Protein AF-A0A969V7P8-F1 (afdb_monomer_lite)

Secondary structure (DSSP, 8-state):
-------TTSSHHHHHHHHHHHHGGG-SEEEEEE-TT---HHHHHHHHHHHHTTT--PPPPSSHHHHHHHHHHHHHHS-EEEEEE-GGGGEETT-SSPEEPTT-THHHHHTT-

pLDDT: mean 91.85, std 6.81, range [61.25, 97.62]

Sequence (113 aa):
MVAILGLGGIGKTTLACKLVQQLQEQFQYIVWRSLCNCPPLTDILADLIKSVSNQQTEELP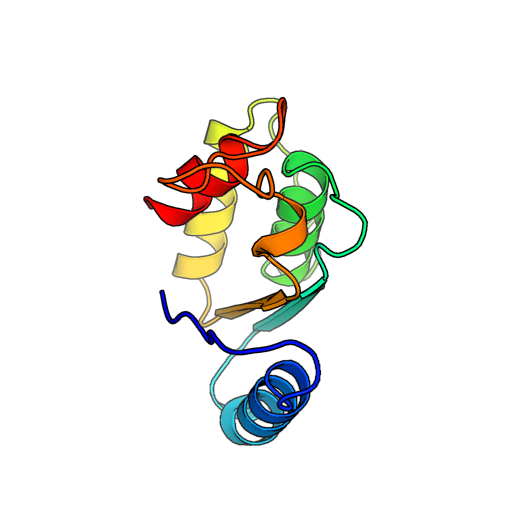DNVDERIERFIQCLQNSRSLVILDNFESVLQSGTIPEQYLRGYQGYGELLKE

Radius of gyration: 14.67 Å; chains: 1; bounding box: 37×36×30 Å

Foldseek 3Di:
DDDDDDDPPPCSVVVVVVVCVVCVVVWPFEEEDECQVVDQVVVVLVVLLCRLVVNPDDDQDPDLVSSLVSSVVSCVVTVYHYHYHPPCNQWDPPDVVIHGDVNSCSVVVSVVD

Structure (mmCIF, N/CA/C/O backbone):
data_AF-A0A969V7P8-F1
#
_entry.id   AF-A0A969V7P8-F1
#
loop_
_atom_site.group_PDB
_atom_site.id
_atom_site.type_symbol
_atom_site.label_atom_id
_atom_site.label_alt_id
_atom_site.label_comp_id
_atom_site.label_asym_id
_atom_site.label_entity_id
_atom_site.label_seq_id
_atom_site.pdbx_PDB_ins_code
_atom_site.Cartn_x
_atom_site.Cartn_y
_atom_site.Cartn_z
_atom_site.occupancy
_atom_site.B_iso_or_equiv
_atom_site.auth_seq_id
_atom_site.auth_comp_id
_atom_site.auth_asym_id
_atom_site.auth_atom_id
_atom_site.pdbx_PDB_model_num
ATOM 1 N N . MET A 1 1 ? 9.176 -0.281 8.698 1.00 86.75 1 MET A N 1
ATOM 2 C CA . MET A 1 1 ? 8.878 -0.999 7.436 1.00 86.75 1 MET A CA 1
ATOM 3 C C . MET A 1 1 ? 9.448 -2.416 7.486 1.00 86.75 1 MET A C 1
ATOM 5 O O . MET A 1 1 ? 10.479 -2.616 8.115 1.00 86.75 1 MET A O 1
ATOM 9 N N . VAL A 1 2 ? 8.803 -3.381 6.824 1.00 93.56 2 VAL A N 1
ATOM 10 C CA . VAL A 1 2 ? 9.358 -4.720 6.557 1.00 93.56 2 VAL A CA 1
ATOM 11 C C . VAL A 1 2 ? 9.284 -4.961 5.052 1.00 93.56 2 VAL A C 1
ATOM 13 O O . VAL A 1 2 ? 8.233 -4.737 4.461 1.00 93.56 2 VAL A O 1
ATOM 16 N N . ALA A 1 3 ? 10.381 -5.408 4.441 1.00 94.12 3 ALA A N 1
ATOM 17 C CA . ALA A 1 3 ? 10.433 -5.745 3.020 1.00 94.12 3 ALA A CA 1
ATOM 18 C C . ALA A 1 3 ? 10.529 -7.265 2.833 1.00 94.12 3 ALA A C 1
ATOM 20 O O . ALA A 1 3 ? 11.320 -7.927 3.506 1.00 94.12 3 ALA A O 1
ATOM 21 N N . ILE A 1 4 ? 9.741 -7.814 1.904 1.00 95.44 4 ILE A N 1
ATOM 22 C CA . ILE A 1 4 ? 9.812 -9.223 1.498 1.00 95.44 4 ILE A CA 1
ATOM 23 C C . ILE A 1 4 ? 10.457 -9.273 0.113 1.00 95.44 4 ILE A C 1
ATOM 25 O O . ILE A 1 4 ? 9.830 -8.920 -0.883 1.00 95.44 4 ILE A O 1
ATOM 29 N N . LEU A 1 5 ? 11.716 -9.710 0.052 1.00 93.12 5 LEU A N 1
ATOM 30 C CA . LEU A 1 5 ? 12.517 -9.757 -1.174 1.00 93.12 5 LEU A CA 1
ATOM 31 C C . LEU A 1 5 ? 12.751 -11.202 -1.620 1.00 93.12 5 LEU A C 1
ATOM 33 O O . LEU A 1 5 ? 12.791 -12.125 -0.808 1.00 93.12 5 LEU A O 1
ATOM 37 N N . GLY A 1 6 ? 12.909 -11.407 -2.924 1.00 92.62 6 GLY A N 1
ATOM 38 C CA . GLY A 1 6 ? 13.169 -12.726 -3.494 1.00 92.62 6 GLY A CA 1
ATOM 39 C C . GLY A 1 6 ? 12.793 -12.803 -4.966 1.00 92.62 6 GLY A C 1
ATOM 40 O O . GLY A 1 6 ? 12.117 -11.919 -5.494 1.00 92.62 6 GLY A O 1
ATOM 41 N N . LEU A 1 7 ? 13.203 -13.884 -5.622 1.00 92.94 7 LEU A N 1
ATOM 42 C CA . LEU A 1 7 ? 12.967 -14.097 -7.050 1.00 92.94 7 LEU A CA 1
ATOM 43 C C . LEU A 1 7 ? 11.469 -14.123 -7.409 1.00 92.94 7 LEU A C 1
ATOM 45 O O . LEU A 1 7 ? 10.590 -14.331 -6.562 1.00 92.94 7 LEU A O 1
ATOM 49 N N . GLY A 1 8 ? 11.172 -13.893 -8.688 1.00 90.88 8 GLY A N 1
ATOM 50 C CA . GLY A 1 8 ? 9.820 -14.034 -9.229 1.00 90.88 8 GLY A CA 1
ATOM 51 C C . GLY A 1 8 ? 9.263 -15.437 -8.971 1.00 90.88 8 GLY A C 1
ATOM 52 O O . GLY A 1 8 ? 9.988 -16.424 -9.053 1.00 90.88 8 GLY A O 1
ATOM 53 N N . GLY A 1 9 ? 7.983 -15.530 -8.605 1.00 92.69 9 GLY A N 1
ATOM 54 C CA . GLY A 1 9 ? 7.305 -16.815 -8.393 1.00 92.69 9 GLY A CA 1
ATOM 55 C C . GLY A 1 9 ? 7.664 -17.572 -7.107 1.00 92.69 9 GLY A C 1
ATOM 56 O O . GLY A 1 9 ? 7.053 -18.600 -6.842 1.00 92.69 9 GLY A O 1
ATOM 57 N N . ILE A 1 10 ? 8.570 -17.068 -6.256 1.00 96.62 10 ILE A N 1
ATOM 58 C CA . ILE A 1 10 ? 8.985 -17.763 -5.016 1.00 96.62 10 ILE A CA 1
ATOM 59 C C . ILE A 1 10 ? 7.896 -17.808 -3.920 1.00 96.62 10 ILE A C 1
ATOM 61 O O . ILE A 1 10 ? 8.091 -18.413 -2.871 1.00 96.62 10 ILE A O 1
ATOM 65 N N . GLY A 1 11 ? 6.745 -17.161 -4.141 1.00 96.75 11 GLY A N 1
ATOM 66 C CA . GLY A 1 11 ? 5.610 -17.179 -3.210 1.00 96.75 11 GLY A CA 1
ATOM 67 C C . GLY A 1 11 ? 5.566 -16.031 -2.194 1.00 96.75 11 GLY A C 1
ATOM 68 O O . GLY A 1 11 ? 4.912 -16.171 -1.166 1.00 96.75 11 GLY A O 1
ATOM 69 N N . LYS A 1 12 ? 6.211 -14.886 -2.466 1.00 97.62 12 LYS A N 1
ATOM 70 C CA . LYS A 1 12 ? 6.194 -13.694 -1.583 1.00 97.62 12 LYS A CA 1
ATOM 71 C C . LYS A 1 12 ? 4.774 -13.199 -1.286 1.00 97.62 12 LYS A C 1
ATOM 73 O O . LYS A 1 12 ? 4.399 -13.066 -0.125 1.00 97.62 12 LYS A O 1
ATOM 78 N N . THR A 1 13 ? 3.970 -13.019 -2.332 1.00 96.62 13 THR A N 1
ATOM 79 C CA . THR A 1 13 ? 2.549 -12.656 -2.238 1.00 96.62 13 THR A CA 1
ATOM 80 C C . THR A 1 13 ? 1.772 -13.697 -1.430 1.00 96.62 13 THR A C 1
ATOM 82 O O . THR A 1 13 ? 1.024 -13.346 -0.526 1.00 96.62 13 THR A O 1
ATOM 85 N N . THR A 1 14 ? 2.009 -14.993 -1.668 1.00 97.44 14 THR A N 1
ATOM 86 C CA . THR A 1 14 ? 1.374 -16.083 -0.907 1.00 97.44 14 THR A CA 1
ATOM 87 C C . THR A 1 14 ? 1.720 -16.025 0.583 1.00 97.44 14 THR A C 1
ATOM 89 O O . THR A 1 14 ? 0.838 -16.197 1.425 1.00 97.44 14 THR A O 1
ATOM 92 N N . LEU A 1 15 ? 2.984 -15.749 0.921 1.00 97.25 15 LEU A N 1
ATOM 93 C CA . LEU A 1 15 ? 3.437 -15.576 2.301 1.00 97.25 15 LEU A CA 1
ATOM 94 C C . LEU A 1 15 ? 2.750 -14.376 2.964 1.00 97.25 15 LEU A C 1
ATOM 96 O O . LEU A 1 15 ? 2.216 -14.515 4.064 1.00 97.25 15 LEU A O 1
ATOM 100 N N . ALA A 1 16 ? 2.708 -13.227 2.287 1.00 97.00 16 ALA A N 1
ATOM 101 C CA . ALA A 1 16 ? 2.025 -12.034 2.781 1.00 97.00 16 ALA A CA 1
ATOM 102 C C . ALA A 1 16 ? 0.515 -12.277 2.981 1.00 97.00 16 ALA A C 1
ATOM 104 O O . ALA A 1 16 ? -0.024 -11.928 4.030 1.00 97.00 16 ALA A O 1
ATOM 105 N N . CYS A 1 17 ? -0.158 -12.970 2.055 1.00 97.12 17 CYS A N 1
ATOM 106 C CA . CYS A 1 17 ? -1.557 -13.381 2.214 1.00 97.12 17 CYS A CA 1
ATOM 107 C C . CYS A 1 17 ? -1.758 -14.253 3.459 1.00 97.12 17 CYS A C 1
ATOM 109 O O . CYS A 1 17 ? -2.694 -14.036 4.231 1.00 97.12 17 CYS A O 1
ATOM 111 N N . LYS A 1 18 ? -0.876 -15.236 3.679 1.00 97.44 18 LYS A N 1
ATOM 112 C CA . LYS A 1 18 ? -0.968 -16.116 4.849 1.00 97.44 18 LYS A CA 1
ATOM 113 C C . LYS A 1 18 ? -0.753 -15.349 6.153 1.00 97.44 18 LYS A C 1
ATOM 115 O O . LYS A 1 18 ? -1.459 -15.607 7.126 1.00 97.44 18 LYS A O 1
ATOM 120 N N . LEU A 1 19 ? 0.177 -14.397 6.154 1.00 96.06 19 LEU A N 1
ATOM 121 C CA . LEU A 1 19 ? 0.442 -13.524 7.292 1.00 96.06 19 LEU A CA 1
ATOM 122 C C . LEU A 1 19 ? -0.784 -12.666 7.629 1.00 96.06 19 LEU A C 1
ATOM 124 O O . LEU A 1 19 ? -1.190 -12.618 8.785 1.00 96.06 19 LEU A O 1
ATOM 128 N N . VAL A 1 20 ? -1.427 -12.057 6.629 1.00 96.44 20 VAL A N 1
ATOM 129 C CA . VAL A 1 20 ? -2.662 -11.277 6.828 1.00 96.44 20 VAL A CA 1
ATOM 130 C C . VAL A 1 20 ? -3.750 -12.117 7.489 1.00 96.44 20 VAL A C 1
ATOM 132 O O . VAL A 1 20 ? -4.344 -11.673 8.464 1.00 96.44 20 VAL A O 1
ATOM 135 N N . GLN A 1 21 ? -3.970 -13.353 7.029 1.00 96.12 21 GLN A N 1
ATOM 136 C CA . GLN A 1 21 ? -4.955 -14.255 7.644 1.00 96.12 21 GLN A CA 1
ATOM 137 C C . GLN A 1 21 ? -4.667 -14.529 9.129 1.00 96.12 21 GLN A C 1
ATOM 139 O O . GLN A 1 21 ? -5.594 -14.699 9.916 1.00 96.12 21 GLN A O 1
ATOM 144 N N . GLN A 1 22 ? -3.394 -14.588 9.522 1.00 96.38 22 GLN A N 1
ATOM 145 C CA . GLN A 1 22 ? -2.995 -14.822 10.913 1.00 96.38 22 GLN A CA 1
ATOM 146 C C . GLN A 1 22 ? -3.071 -13.560 11.776 1.00 96.38 22 GLN A C 1
ATOM 148 O O . GLN A 1 22 ? -3.264 -13.654 12.986 1.00 96.38 22 GLN A O 1
ATOM 153 N N . LEU A 1 23 ? -2.907 -12.386 11.168 1.00 94.88 23 LEU A N 1
ATOM 154 C CA . LEU A 1 23 ? -2.863 -11.104 11.866 1.00 94.88 23 LEU A CA 1
ATOM 155 C C . LEU A 1 23 ? -4.178 -10.320 11.791 1.00 94.88 23 LEU A C 1
ATOM 157 O O . LEU A 1 23 ? -4.250 -9.241 12.371 1.00 94.88 23 LEU A O 1
ATOM 161 N N . GLN A 1 24 ? -5.202 -10.837 11.105 1.00 93.94 24 GLN A N 1
ATOM 162 C CA . GLN A 1 24 ? -6.428 -10.095 10.792 1.00 93.94 24 GLN A CA 1
ATOM 163 C C . GLN A 1 24 ? -7.112 -9.466 12.012 1.00 93.94 24 GLN A C 1
ATOM 165 O O . GLN A 1 24 ? -7.564 -8.333 11.943 1.00 93.94 24 GLN A O 1
ATOM 170 N N . GLU A 1 25 ? -7.111 -10.156 13.152 1.00 95.69 25 GLU A N 1
ATOM 171 C CA . GLU A 1 25 ? -7.737 -9.672 14.391 1.00 95.69 25 GLU A CA 1
ATOM 172 C C . GLU A 1 25 ? -6.884 -8.636 15.145 1.00 95.69 25 GLU A C 1
ATOM 174 O O . GLU A 1 25 ? -7.355 -8.001 16.084 1.00 95.69 25 GLU A O 1
ATOM 179 N N . GLN A 1 26 ? -5.615 -8.460 14.764 1.00 96.88 26 GLN A N 1
ATOM 180 C CA . GLN A 1 26 ? -4.686 -7.555 15.446 1.00 96.88 26 GLN A CA 1
ATOM 181 C C . GLN A 1 26 ? -4.693 -6.136 14.876 1.00 96.88 26 GLN A C 1
ATOM 183 O O . GLN A 1 26 ? -4.154 -5.230 15.514 1.00 96.88 26 GLN A O 1
ATOM 188 N N . PHE A 1 27 ? -5.249 -5.944 13.682 1.00 95.69 27 PHE A N 1
ATOM 189 C CA . PHE A 1 27 ? -5.271 -4.665 12.986 1.00 95.69 27 PHE A CA 1
ATOM 190 C C . PHE A 1 27 ? -6.711 -4.227 12.759 1.00 95.69 27 PHE A C 1
ATOM 192 O O . PHE A 1 27 ? -7.556 -5.017 12.355 1.00 95.69 27 PHE A O 1
ATOM 199 N N . GLN A 1 28 ? -6.977 -2.947 12.999 1.00 95.31 28 GLN A N 1
ATOM 200 C CA . GLN A 1 28 ? -8.280 -2.350 12.731 1.00 95.31 28 GLN A CA 1
ATOM 201 C C . GLN A 1 28 ? -8.535 -2.244 11.224 1.00 95.31 28 GLN A C 1
ATOM 203 O O . GLN A 1 28 ? -9.647 -2.495 10.767 1.00 95.31 28 GLN A O 1
ATOM 208 N N . TYR A 1 29 ? -7.496 -1.904 10.460 1.00 95.44 29 TYR A N 1
ATOM 209 C CA . TYR A 1 29 ? -7.551 -1.831 9.005 1.00 95.44 29 TYR A CA 1
ATOM 210 C C . TYR A 1 29 ? -6.408 -2.630 8.396 1.00 95.44 29 TYR A C 1
ATOM 212 O O . TYR A 1 29 ? -5.262 -2.543 8.841 1.00 95.44 29 TYR A O 1
ATOM 220 N N . ILE A 1 30 ? -6.718 -3.386 7.346 1.00 96.00 30 ILE A N 1
ATOM 221 C CA . ILE A 1 30 ? -5.727 -4.077 6.524 1.00 96.00 30 ILE A CA 1
ATOM 222 C C . ILE A 1 30 ? -5.991 -3.694 5.080 1.00 96.00 30 ILE A C 1
ATOM 224 O O . ILE A 1 30 ? -7.060 -3.980 4.541 1.00 96.00 30 ILE A O 1
ATOM 228 N N . VAL A 1 31 ? -5.018 -3.033 4.461 1.00 95.50 31 VAL A N 1
ATOM 229 C CA . VAL A 1 31 ? -5.154 -2.490 3.113 1.00 95.50 31 VAL A CA 1
ATOM 230 C C . VAL A 1 31 ? -4.059 -3.068 2.235 1.00 95.50 31 VAL A C 1
ATOM 232 O O . VAL A 1 31 ? -2.873 -2.901 2.506 1.00 95.50 31 VAL A O 1
ATOM 235 N N . TRP A 1 32 ? -4.467 -3.753 1.171 1.00 97.06 32 TRP A N 1
ATOM 236 C CA . TRP A 1 32 ? -3.562 -4.330 0.183 1.00 97.06 32 TRP A CA 1
ATOM 237 C C . TRP A 1 32 ? -3.681 -3.574 -1.131 1.00 97.06 32 TRP A C 1
ATOM 239 O O . TRP A 1 32 ? -4.781 -3.478 -1.683 1.00 97.06 32 TRP A O 1
ATOM 249 N N . ARG A 1 33 ? -2.564 -3.075 -1.663 1.00 97.12 33 ARG A N 1
ATOM 250 C CA . ARG A 1 33 ? -2.488 -2.465 -2.993 1.00 97.12 33 ARG A CA 1
ATOM 251 C C . ARG A 1 33 ? -1.364 -3.077 -3.805 1.00 97.12 33 ARG A C 1
ATOM 253 O O . ARG A 1 33 ? -0.267 -3.277 -3.304 1.00 97.12 33 ARG A O 1
ATOM 260 N N . SER A 1 34 ? -1.665 -3.394 -5.060 1.00 96.06 34 SER A N 1
ATOM 261 C CA . SER A 1 34 ? -0.662 -3.842 -6.021 1.00 96.06 34 SER A CA 1
ATOM 262 C C . SER A 1 34 ? -0.170 -2.649 -6.826 1.00 96.06 34 SER A C 1
ATOM 264 O O . SER A 1 34 ? -0.974 -1.854 -7.311 1.00 96.06 34 SER A O 1
ATOM 266 N N . LEU A 1 35 ? 1.144 -2.553 -6.993 1.00 96.75 35 LEU A N 1
ATOM 267 C CA . LEU A 1 35 ? 1.802 -1.530 -7.798 1.00 96.75 35 LEU A CA 1
ATOM 268 C C . LEU A 1 35 ? 2.138 -2.027 -9.212 1.00 96.75 35 LEU A C 1
ATOM 270 O O . LEU A 1 35 ? 2.817 -1.326 -9.953 1.00 96.75 35 LEU A O 1
ATOM 274 N N . CYS A 1 36 ? 1.636 -3.202 -9.616 1.00 93.75 36 CYS A N 1
ATOM 275 C CA . CYS A 1 36 ? 1.982 -3.867 -10.880 1.00 93.75 36 CYS A CA 1
ATOM 276 C C . CYS A 1 36 ? 1.793 -3.006 -12.139 1.00 93.75 36 CYS A C 1
ATOM 278 O O . CYS A 1 36 ? 2.536 -3.159 -13.103 1.00 93.75 36 CYS A O 1
ATOM 280 N N . ASN A 1 37 ? 0.820 -2.093 -12.122 1.00 93.44 37 ASN A N 1
ATOM 281 C CA . ASN A 1 37 ? 0.514 -1.197 -13.238 1.00 93.44 37 ASN A CA 1
ATOM 282 C C . ASN A 1 37 ? 1.142 0.191 -13.080 1.00 93.44 37 ASN A C 1
ATOM 284 O O . ASN A 1 37 ? 0.743 1.115 -13.780 1.00 93.44 37 ASN A O 1
ATOM 288 N N . CYS A 1 38 ? 2.091 0.340 -12.153 1.00 93.69 38 CYS A N 1
ATOM 2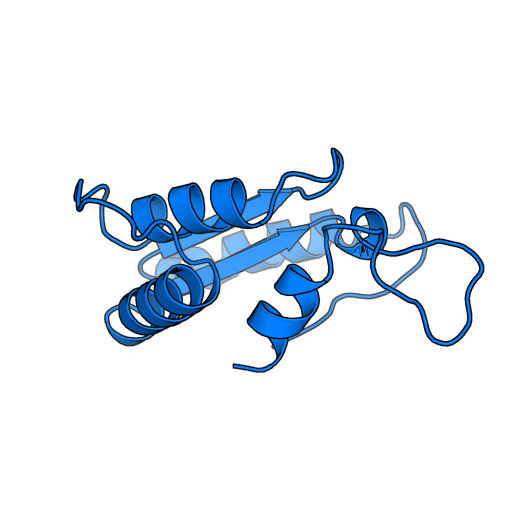89 C CA . CYS A 1 38 ? 2.745 1.604 -11.843 1.00 93.69 38 CYS A CA 1
ATOM 290 C C . CYS A 1 38 ? 1.715 2.724 -11.574 1.00 93.69 38 CYS A C 1
ATOM 292 O O . CYS A 1 38 ? 1.653 3.705 -12.308 1.00 93.69 38 CYS A O 1
ATOM 294 N N . PRO A 1 39 ? 0.823 2.572 -10.578 1.00 96.38 39 PRO A N 1
ATOM 295 C CA . PRO A 1 39 ? -0.164 3.605 -10.292 1.00 96.38 39 PRO A CA 1
ATOM 296 C C . PRO A 1 39 ? 0.524 4.884 -9.778 1.00 96.38 39 PRO A C 1
ATOM 298 O O . PRO A 1 39 ? 1.505 4.785 -9.030 1.00 96.38 39 PRO A O 1
ATOM 301 N N . PRO A 1 40 ? 0.023 6.086 -10.111 1.00 95.19 40 PRO A N 1
ATOM 302 C CA . PRO A 1 40 ? 0.500 7.324 -9.507 1.00 95.19 40 PRO A CA 1
ATOM 303 C C . PRO A 1 40 ? 0.381 7.274 -7.982 1.00 95.19 40 PRO A C 1
ATOM 305 O O . PRO A 1 40 ? -0.604 6.770 -7.437 1.00 95.19 40 PRO A O 1
ATOM 308 N N . LEU A 1 41 ? 1.367 7.832 -7.275 1.00 96.00 41 LEU A N 1
ATOM 309 C CA . LEU A 1 41 ? 1.345 7.847 -5.811 1.00 96.00 41 LEU A CA 1
ATOM 310 C C . LEU A 1 41 ? 0.108 8.567 -5.261 1.00 96.00 41 LEU A C 1
ATOM 312 O O . LEU A 1 41 ? -0.460 8.138 -4.263 1.00 96.00 41 LEU A O 1
ATOM 316 N N . THR A 1 42 ? -0.332 9.638 -5.921 1.00 94.75 42 THR A N 1
ATOM 317 C CA . THR A 1 42 ? -1.524 10.406 -5.538 1.00 94.75 42 THR A CA 1
ATOM 318 C C . THR A 1 42 ? -2.778 9.545 -5.455 1.00 94.75 42 THR A C 1
ATOM 320 O O . THR A 1 42 ? -3.596 9.763 -4.559 1.00 94.75 42 THR A O 1
ATOM 323 N N . ASP A 1 43 ? -2.909 8.573 -6.358 1.00 94.31 43 ASP A N 1
ATOM 324 C CA . ASP A 1 43 ? -4.064 7.682 -6.449 1.00 94.31 43 ASP A CA 1
ATOM 325 C C . ASP A 1 43 ? -3.984 6.609 -5.361 1.00 94.31 43 ASP A C 1
ATOM 327 O O . ASP A 1 43 ? -4.974 6.334 -4.681 1.00 94.31 43 ASP A O 1
ATOM 331 N N . ILE A 1 44 ? -2.782 6.065 -5.134 1.00 96.31 44 ILE A N 1
ATOM 332 C CA . ILE A 1 44 ? -2.523 5.143 -4.025 1.00 96.31 44 ILE A CA 1
ATOM 333 C C . ILE A 1 44 ? -2.795 5.818 -2.680 1.00 96.31 44 ILE A C 1
ATOM 335 O O . ILE A 1 44 ? -3.529 5.256 -1.873 1.00 96.31 44 ILE A O 1
ATOM 339 N N . LEU A 1 45 ? -2.275 7.022 -2.434 1.00 95.50 45 LEU A N 1
ATOM 340 C CA . LEU A 1 45 ? -2.506 7.751 -1.183 1.00 95.50 45 LEU A CA 1
ATOM 341 C C . LEU A 1 45 ? -3.990 8.041 -0.967 1.00 95.50 45 LEU A C 1
ATOM 343 O O . LEU A 1 45 ? -4.493 7.809 0.129 1.00 95.50 45 LEU A O 1
ATOM 347 N N . ALA A 1 46 ? -4.706 8.489 -2.001 1.00 93.88 46 ALA A N 1
ATOM 348 C CA . ALA A 1 46 ? -6.137 8.759 -1.898 1.00 93.88 46 ALA A CA 1
ATOM 349 C C . ALA A 1 46 ? -6.927 7.518 -1.454 1.00 93.88 46 ALA A C 1
ATOM 351 O O . ALA A 1 46 ? -7.767 7.583 -0.553 1.00 93.88 46 ALA A O 1
ATOM 352 N N . ASP A 1 47 ? -6.626 6.374 -2.059 1.00 93.62 47 ASP A N 1
ATOM 353 C CA . ASP A 1 47 ? -7.298 5.114 -1.772 1.00 93.62 47 ASP A CA 1
ATOM 354 C C . ASP A 1 47 ? -6.890 4.518 -0.411 1.00 93.62 47 ASP A C 1
ATOM 356 O O . ASP A 1 47 ? -7.732 4.017 0.343 1.00 93.62 47 ASP A O 1
ATOM 360 N N . LEU A 1 48 ? -5.609 4.630 -0.042 1.00 94.94 48 LEU A N 1
ATOM 361 C CA . LEU A 1 48 ? -5.107 4.231 1.271 1.00 94.94 48 LEU A CA 1
ATOM 362 C C . LEU A 1 48 ? -5.762 5.055 2.383 1.00 94.94 48 LEU A C 1
ATOM 364 O O . LEU A 1 48 ? -6.334 4.460 3.294 1.00 94.94 48 LEU A O 1
ATOM 368 N N . ILE A 1 49 ? -5.742 6.391 2.280 1.00 94.31 49 ILE A N 1
ATOM 369 C CA . ILE A 1 49 ? -6.364 7.308 3.249 1.00 94.31 49 ILE A CA 1
ATOM 370 C C . ILE A 1 49 ? -7.835 6.949 3.426 1.00 94.31 49 ILE A C 1
ATOM 372 O O . ILE A 1 49 ? -8.269 6.707 4.549 1.00 94.31 49 ILE A O 1
ATOM 376 N N . LYS A 1 50 ? -8.583 6.820 2.323 1.00 92.75 50 LYS A N 1
ATOM 377 C CA . LYS A 1 50 ? -10.001 6.439 2.358 1.00 92.75 50 LYS A CA 1
ATOM 378 C C . LYS A 1 50 ? -10.230 5.087 3.042 1.00 92.75 50 LYS A C 1
ATOM 380 O O . LYS A 1 50 ? -11.225 4.914 3.746 1.00 92.75 50 LYS A O 1
ATOM 385 N N . SER A 1 51 ? -9.331 4.126 2.832 1.00 92.88 51 SER A N 1
ATOM 386 C CA . SER A 1 51 ? -9.436 2.786 3.416 1.00 92.88 51 SER A CA 1
ATOM 387 C C . SER A 1 51 ? -9.184 2.783 4.928 1.00 92.88 51 SER A C 1
ATOM 389 O O . SER A 1 51 ? -9.877 2.067 5.646 1.00 92.88 51 SER A O 1
ATOM 391 N N . VAL A 1 52 ? -8.232 3.585 5.421 1.00 92.31 52 VAL A N 1
ATOM 392 C CA . VAL A 1 52 ? -7.876 3.639 6.855 1.00 92.31 52 VAL A CA 1
ATOM 393 C C . VAL A 1 52 ? -8.657 4.694 7.652 1.00 92.31 52 VAL A C 1
ATOM 395 O O . VAL A 1 52 ? -8.618 4.693 8.878 1.00 92.31 52 VAL A O 1
ATOM 398 N N . SER A 1 53 ? -9.404 5.581 6.986 1.00 88.88 53 SER A N 1
ATOM 399 C CA . SER A 1 53 ? -10.250 6.608 7.617 1.00 88.88 53 SER A CA 1
ATOM 400 C C . SER A 1 53 ? -11.730 6.219 7.724 1.00 88.88 53 SER A C 1
ATOM 402 O O . SER A 1 53 ? -12.576 7.071 7.994 1.00 88.88 53 SER A O 1
ATOM 404 N N . ASN A 1 54 ? -12.073 4.946 7.501 1.00 82.56 54 ASN A N 1
ATOM 405 C CA . ASN A 1 54 ? -13.461 4.473 7.426 1.00 82.56 54 ASN A CA 1
ATOM 406 C C . ASN A 1 54 ? -14.298 5.216 6.361 1.00 82.56 54 ASN A C 1
ATOM 408 O O . ASN A 1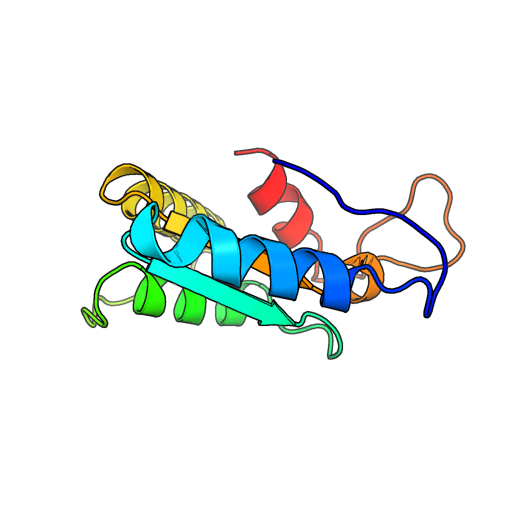 54 ? -15.448 5.580 6.599 1.00 82.56 54 ASN A O 1
ATOM 412 N N . GLN A 1 55 ? -13.707 5.466 5.187 1.00 76.25 55 GLN A N 1
ATOM 413 C CA . GLN A 1 55 ? -14.339 6.143 4.048 1.00 76.25 55 GLN A CA 1
ATOM 414 C C . GLN A 1 55 ? -14.829 7.572 4.323 1.00 76.25 55 GLN A C 1
ATOM 416 O O . GLN A 1 55 ? -15.673 8.084 3.581 1.00 76.25 55 GLN A O 1
ATOM 421 N N . GLN A 1 56 ? -14.294 8.242 5.347 1.00 74.00 56 GLN A N 1
ATOM 422 C CA . GLN A 1 56 ? -14.565 9.661 5.536 1.00 74.00 56 GLN A CA 1
ATOM 423 C C . GLN A 1 56 ? -14.080 10.429 4.306 1.00 74.00 56 GLN A C 1
ATOM 425 O O . GLN A 1 56 ? -12.928 10.313 3.883 1.00 74.00 56 GLN A O 1
ATOM 430 N N . THR A 1 57 ? -15.013 11.151 3.690 1.00 61.25 57 THR A N 1
ATOM 431 C CA . THR A 1 57 ? -14.761 11.945 2.490 1.00 61.25 57 THR A CA 1
ATOM 432 C C . THR A 1 57 ? -14.295 13.315 2.947 1.00 61.25 57 THR A C 1
ATOM 434 O O . THR A 1 57 ? -15.102 14.221 3.129 1.00 61.25 57 THR A O 1
ATOM 437 N N . GLU A 1 58 ? -12.999 13.435 3.206 1.00 70.25 58 GLU A N 1
ATOM 438 C CA . GLU A 1 58 ? -12.351 14.735 3.345 1.00 70.25 58 GLU A CA 1
ATOM 439 C C . GLU A 1 58 ? -11.690 15.109 2.019 1.00 70.25 58 GLU A C 1
ATOM 441 O O . GLU A 1 58 ? -11.201 14.238 1.292 1.00 70.25 58 GLU A O 1
ATOM 446 N N . GLU A 1 59 ? -11.712 16.399 1.690 1.00 82.31 59 GLU A N 1
ATOM 447 C CA . GLU A 1 59 ? -10.981 16.922 0.540 1.00 82.31 59 GLU A CA 1
ATOM 448 C C . GLU A 1 59 ? -9.493 16.619 0.726 1.00 82.31 59 GLU A C 1
ATOM 450 O O . GLU A 1 59 ? -8.878 16.999 1.723 1.00 82.31 59 GLU A O 1
ATOM 455 N N . LEU A 1 60 ? -8.926 15.866 -0.217 1.00 86.50 60 LEU A N 1
ATOM 456 C CA . LEU A 1 60 ? -7.508 15.547 -0.196 1.00 86.50 60 LEU A CA 1
ATOM 457 C C . LEU A 1 60 ? -6.727 16.751 -0.723 1.00 86.50 60 LEU A C 1
ATOM 459 O O . LEU A 1 60 ? -7.104 17.279 -1.772 1.00 86.50 60 LEU A O 1
ATOM 463 N N . PRO A 1 61 ? -5.622 17.140 -0.068 1.00 87.44 61 PRO A N 1
ATOM 464 C CA . PRO A 1 61 ? -4.761 18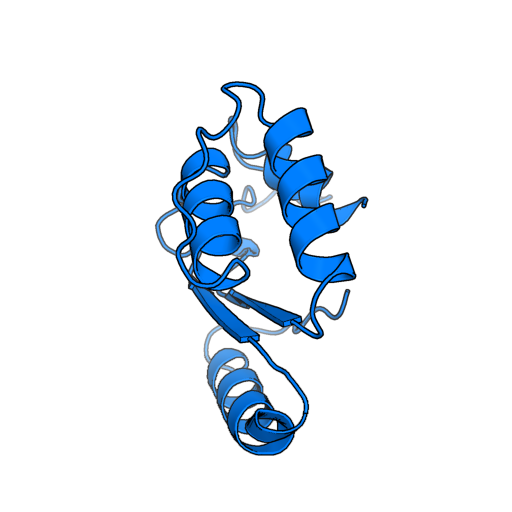.199 -0.577 1.00 87.44 61 PRO A CA 1
ATOM 465 C C . PRO A 1 61 ? -4.266 17.899 -1.994 1.00 87.44 61 PRO A C 1
ATOM 467 O O . PRO A 1 61 ? -4.134 16.735 -2.362 1.00 87.44 61 PRO A O 1
ATOM 470 N N . ASP A 1 62 ? -3.940 18.905 -2.800 1.00 86.06 62 ASP A N 1
ATOM 471 C CA . 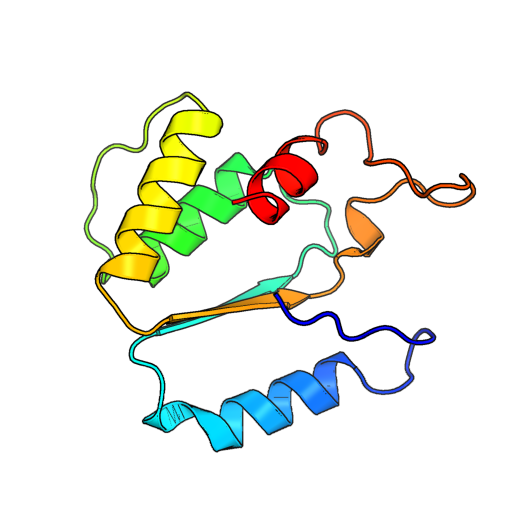ASP A 1 62 ? -3.340 18.665 -4.125 1.00 86.06 62 ASP A CA 1
ATOM 472 C C . ASP A 1 62 ? -1.852 18.291 -4.033 1.00 86.06 62 ASP A C 1
ATOM 474 O O . ASP A 1 62 ? -1.319 17.605 -4.907 1.00 86.06 62 ASP A O 1
ATOM 478 N N . ASN A 1 63 ? -1.185 18.710 -2.956 1.00 91.25 63 ASN A N 1
ATOM 479 C CA . ASN A 1 63 ? 0.224 18.439 -2.708 1.00 91.25 63 ASN A CA 1
ATOM 480 C C . ASN A 1 63 ? 0.440 16.989 -2.232 1.00 91.25 63 ASN A C 1
ATOM 482 O O . ASN A 1 63 ? -0.257 16.495 -1.345 1.00 91.25 63 ASN A O 1
ATOM 486 N N . VAL A 1 64 ? 1.431 16.311 -2.816 1.00 91.75 64 VAL A N 1
ATOM 487 C CA . VAL A 1 64 ? 1.831 14.947 -2.445 1.00 91.75 64 VAL A CA 1
ATOM 488 C C . VAL A 1 64 ? 2.340 14.888 -1.006 1.00 91.75 64 VAL A C 1
ATOM 490 O O . VAL A 1 64 ? 1.924 13.988 -0.282 1.00 91.75 64 VAL A O 1
ATOM 493 N N . ASP A 1 65 ? 3.161 15.847 -0.578 1.00 92.62 65 ASP A N 1
ATOM 494 C CA . ASP A 1 65 ? 3.737 15.869 0.773 1.00 92.62 65 ASP A CA 1
ATOM 495 C C . ASP A 1 65 ? 2.629 15.960 1.830 1.00 92.62 65 ASP A C 1
ATOM 497 O O . ASP A 1 65 ? 2.566 15.156 2.758 1.00 92.62 65 ASP A O 1
ATOM 501 N N . GLU A 1 66 ? 1.659 16.852 1.618 1.00 93.19 66 GLU A N 1
ATOM 502 C CA . GLU A 1 66 ? 0.503 17.008 2.508 1.00 93.19 66 GLU A CA 1
ATOM 503 C C . GLU A 1 66 ? -0.387 15.751 2.522 1.00 93.19 66 GLU A C 1
ATOM 505 O O . GLU A 1 66 ? -0.938 15.381 3.562 1.00 93.19 66 GLU A O 1
ATOM 510 N N . ARG A 1 67 ? -0.514 15.036 1.391 1.00 93.75 67 ARG A N 1
ATOM 511 C CA . ARG A 1 67 ? -1.198 13.729 1.362 1.00 93.75 67 ARG A CA 1
ATOM 512 C C . ARG A 1 67 ? -0.429 12.659 2.131 1.00 93.75 67 ARG A C 1
ATOM 514 O O . ARG A 1 67 ? -1.071 11.833 2.779 1.00 93.75 67 ARG A O 1
ATOM 521 N N . ILE A 1 68 ? 0.903 12.644 2.059 1.00 95.19 68 ILE A N 1
ATOM 522 C CA . ILE A 1 68 ? 1.741 11.723 2.839 1.00 95.19 68 ILE A CA 1
ATOM 523 C C . ILE A 1 68 ? 1.536 12.008 4.327 1.00 95.19 68 ILE A C 1
ATOM 525 O O . ILE A 1 68 ? 1.154 11.098 5.060 1.00 95.19 68 ILE A O 1
ATOM 529 N N . GLU A 1 69 ? 1.671 13.261 4.765 1.00 93.75 69 GLU A N 1
ATOM 530 C CA . GLU A 1 69 ? 1.440 13.659 6.159 1.00 93.75 69 GLU A CA 1
ATOM 531 C C . GLU A 1 69 ? 0.049 13.236 6.644 1.00 93.75 69 GLU A C 1
ATOM 533 O O . GLU A 1 69 ? -0.097 12.626 7.708 1.00 93.75 69 GLU A O 1
ATOM 538 N N . ARG A 1 70 ? -0.987 13.489 5.835 1.00 92.62 70 ARG A N 1
ATOM 539 C CA . ARG A 1 70 ? -2.360 13.087 6.152 1.00 92.62 70 ARG A CA 1
ATOM 540 C C . ARG A 1 70 ? -2.498 11.574 6.286 1.00 92.62 70 ARG A C 1
ATOM 542 O O . ARG A 1 70 ? -3.159 11.093 7.206 1.00 92.62 70 ARG A O 1
ATOM 549 N N . PHE A 1 71 ? -1.882 10.815 5.386 1.00 94.75 71 PHE A N 1
ATOM 550 C CA . PHE A 1 71 ? -1.875 9.360 5.454 1.00 94.75 71 PHE A CA 1
ATOM 551 C C . PHE A 1 71 ? -1.200 8.860 6.736 1.00 94.75 71 PHE A C 1
ATOM 553 O O . PHE A 1 71 ? -1.785 8.036 7.441 1.00 94.75 71 PHE A O 1
ATOM 560 N N . ILE A 1 72 ? -0.038 9.411 7.095 1.00 93.88 72 ILE A N 1
ATOM 561 C CA . ILE A 1 72 ? 0.659 9.085 8.346 1.00 93.88 72 ILE A CA 1
ATOM 562 C C . ILE A 1 72 ? -0.219 9.400 9.566 1.00 93.88 72 ILE A C 1
ATOM 564 O O . ILE A 1 72 ? -0.336 8.560 10.458 1.00 93.88 72 ILE A O 1
ATOM 568 N N . GLN A 1 73 ? -0.921 10.539 9.590 1.00 93.12 73 GLN A N 1
ATOM 569 C CA . GLN A 1 73 ? -1.878 10.863 10.659 1.00 93.12 73 GLN A CA 1
ATOM 570 C C . GLN A 1 73 ? -2.991 9.809 10.782 1.00 93.12 73 GLN A C 1
ATOM 572 O O . GLN A 1 73 ? -3.331 9.383 11.888 1.00 93.12 73 GLN A O 1
ATOM 577 N N . CYS A 1 74 ? -3.549 9.332 9.664 1.00 92.88 74 CYS A N 1
ATOM 578 C CA . CYS A 1 74 ? -4.550 8.263 9.697 1.00 92.88 74 CYS A CA 1
ATOM 579 C C . CYS A 1 74 ? -3.988 6.950 10.275 1.00 92.88 74 CYS A C 1
ATOM 581 O O . CYS A 1 74 ? -4.675 6.279 11.053 1.00 92.88 74 CYS A O 1
ATOM 583 N N . LEU A 1 75 ? -2.740 6.603 9.938 1.00 93.19 75 LEU A N 1
ATOM 584 C CA . LEU A 1 75 ? -2.046 5.433 10.491 1.00 93.19 75 LEU A CA 1
ATOM 585 C C . LEU A 1 75 ? -1.720 5.583 11.986 1.00 93.19 75 LEU A C 1
ATOM 587 O O . LEU A 1 75 ? -1.680 4.589 12.702 1.00 93.19 75 LEU A O 1
ATOM 591 N N . GLN A 1 76 ? -1.498 6.803 12.479 1.00 93.12 76 GLN A N 1
ATOM 592 C CA . GLN A 1 76 ? -1.274 7.061 13.907 1.00 93.12 76 GLN A CA 1
ATOM 593 C C . GLN A 1 76 ? -2.563 6.931 14.729 1.00 93.12 76 GLN A C 1
ATOM 595 O O . GLN A 1 76 ? -2.524 6.496 15.879 1.00 93.12 76 GLN A O 1
ATOM 600 N N . ASN A 1 77 ? -3.712 7.260 14.136 1.00 92.44 77 ASN A N 1
ATOM 601 C CA . ASN A 1 77 ? -5.014 7.206 14.805 1.00 92.44 77 ASN A CA 1
ATOM 602 C C . ASN A 1 77 ? -5.612 5.794 14.891 1.00 92.44 77 ASN A C 1
ATOM 604 O O . ASN A 1 77 ? -6.572 5.575 15.629 1.00 92.44 77 ASN A O 1
ATOM 608 N N . SER A 1 78 ? -5.089 4.833 14.127 1.00 91.38 78 SER A N 1
ATOM 609 C CA . SER A 1 78 ? -5.633 3.478 14.065 1.00 91.38 78 SER A CA 1
ATOM 610 C C . SER A 1 78 ? -4.548 2.454 13.770 1.00 91.38 78 SER A C 1
ATOM 612 O O . SER A 1 78 ? -3.689 2.657 12.915 1.00 91.38 78 SER A O 1
ATOM 614 N N . ARG A 1 79 ? -4.601 1.297 14.434 1.00 94.56 79 ARG A N 1
ATOM 615 C CA . ARG A 1 79 ? -3.640 0.222 14.170 1.00 94.56 79 ARG A CA 1
ATOM 616 C C . ARG A 1 79 ? -3.906 -0.379 12.788 1.00 94.56 79 ARG A C 1
ATOM 618 O O . ARG A 1 79 ? -4.777 -1.235 12.642 1.00 94.56 79 ARG A O 1
ATOM 625 N N . SER A 1 80 ? -3.137 0.059 11.799 1.00 95.38 80 SER A N 1
ATOM 626 C CA . SER A 1 80 ? -3.322 -0.280 10.387 1.00 95.38 80 SER A CA 1
ATOM 627 C C . SER A 1 80 ? -2.153 -1.098 9.838 1.00 95.38 80 SER A C 1
ATOM 629 O O . SER A 1 80 ? -0.995 -0.838 10.165 1.00 95.38 80 SER A O 1
ATOM 631 N N . LEU A 1 81 ? -2.449 -2.084 8.991 1.00 96.06 81 LEU A N 1
ATOM 632 C CA . LEU A 1 81 ? -1.464 -2.822 8.202 1.00 96.06 81 LEU A CA 1
ATOM 633 C C . LEU A 1 81 ? -1.644 -2.465 6.728 1.00 96.06 81 LEU A C 1
ATOM 635 O O . LEU A 1 81 ? -2.699 -2.714 6.148 1.00 96.06 81 LEU A O 1
ATOM 639 N N . VAL A 1 82 ? -0.599 -1.913 6.119 1.00 96.31 82 VAL A N 1
ATOM 640 C CA . VAL A 1 82 ? -0.597 -1.540 4.702 1.00 96.31 82 VAL A CA 1
ATOM 641 C C . VAL A 1 82 ? 0.412 -2.396 3.954 1.00 96.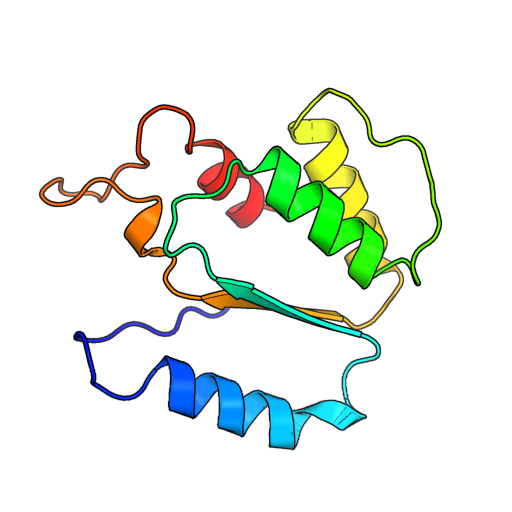31 82 VAL A C 1
ATOM 643 O O . VAL A 1 82 ? 1.557 -2.540 4.380 1.00 96.31 82 VAL A O 1
ATOM 646 N N . ILE A 1 83 ? -0.035 -2.987 2.850 1.00 97.38 83 ILE A N 1
ATOM 647 C CA . ILE A 1 83 ? 0.748 -3.895 2.015 1.00 97.38 83 ILE A CA 1
ATOM 648 C C . ILE A 1 83 ? 0.804 -3.307 0.610 1.00 97.38 83 ILE A C 1
ATOM 650 O O . ILE A 1 83 ? -0.229 -3.157 -0.043 1.00 97.38 83 ILE A O 1
ATOM 654 N N . LEU A 1 84 ? 2.019 -2.988 0.164 1.00 97.12 84 LEU A N 1
ATOM 655 C CA . LEU A 1 84 ? 2.324 -2.555 -1.197 1.00 97.12 84 LEU A CA 1
ATOM 656 C C . LEU A 1 84 ? 3.016 -3.712 -1.923 1.00 97.12 84 LEU A C 1
ATOM 658 O O . LEU A 1 84 ? 4.195 -3.980 -1.696 1.00 97.12 84 LEU A O 1
ATOM 662 N N . ASP A 1 85 ? 2.262 -4.434 -2.744 1.00 97.00 85 ASP A N 1
ATOM 663 C CA . ASP A 1 85 ? 2.748 -5.597 -3.490 1.00 97.00 85 ASP A CA 1
ATOM 664 C C . ASP A 1 85 ? 3.290 -5.189 -4.866 1.00 97.00 85 ASP A C 1
ATOM 666 O O . ASP A 1 85 ? 2.822 -4.217 -5.462 1.00 97.00 85 ASP A O 1
ATOM 670 N N . ASN A 1 86 ? 4.252 -5.950 -5.388 1.00 95.81 86 ASN A N 1
ATOM 671 C CA . ASN A 1 86 ? 4.965 -5.679 -6.645 1.00 95.81 86 ASN A CA 1
ATOM 672 C C . ASN A 1 86 ? 5.652 -4.297 -6.700 1.00 95.81 86 ASN A C 1
ATOM 674 O O . ASN A 1 86 ? 5.587 -3.601 -7.721 1.00 95.81 86 ASN A O 1
ATOM 678 N N . PHE A 1 87 ? 6.294 -3.883 -5.603 1.00 94.88 87 PHE A N 1
ATOM 679 C CA . PHE A 1 87 ? 6.962 -2.579 -5.486 1.00 94.88 87 PHE A CA 1
ATOM 680 C C . PHE A 1 87 ? 8.078 -2.365 -6.520 1.00 94.88 87 PHE A C 1
ATOM 682 O O . PHE A 1 87 ? 8.326 -1.238 -6.935 1.00 94.88 87 PHE A O 1
ATOM 689 N N . GLU A 1 88 ? 8.697 -3.431 -7.024 1.00 92.44 88 GLU A N 1
ATOM 690 C CA . GLU A 1 88 ? 9.672 -3.365 -8.116 1.00 92.44 88 GLU A CA 1
ATOM 691 C C . GLU A 1 88 ? 9.134 -2.665 -9.377 1.00 92.44 88 GLU A C 1
ATOM 693 O O . GLU A 1 88 ? 9.911 -2.131 -10.162 1.00 92.44 88 GLU A O 1
ATOM 698 N N . SER A 1 89 ? 7.810 -2.609 -9.553 1.00 94.19 89 SER A N 1
ATOM 699 C CA . SER A 1 89 ? 7.156 -1.999 -10.718 1.00 94.19 89 SER A CA 1
ATOM 700 C C . SER A 1 89 ? 7.328 -0.477 -10.789 1.00 94.19 89 SER A C 1
ATOM 702 O O . SER A 1 89 ? 7.211 0.092 -11.873 1.00 94.19 89 SER A O 1
ATOM 704 N N . VAL A 1 90 ? 7.602 0.190 -9.658 1.00 95.12 90 VAL A N 1
ATOM 705 C CA . VAL A 1 90 ? 7.881 1.641 -9.610 1.00 95.12 90 VAL A CA 1
ATOM 706 C C . VAL A 1 90 ? 9.381 1.958 -9.683 1.00 95.12 90 VAL A C 1
ATOM 708 O O . VAL A 1 90 ? 9.776 3.127 -9.687 1.00 95.12 90 VAL A O 1
ATOM 711 N N . LEU A 1 91 ? 10.222 0.923 -9.767 1.00 93.19 91 LEU A N 1
ATOM 712 C CA . LEU A 1 91 ? 11.673 1.026 -9.862 1.00 93.19 91 LEU A CA 1
ATOM 713 C C . LEU A 1 91 ? 12.142 0.830 -11.309 1.00 93.19 91 LEU A C 1
ATOM 715 O O . LEU A 1 91 ? 11.567 0.094 -12.110 1.00 93.19 91 LEU A O 1
ATOM 719 N N . GLN A 1 92 ? 13.227 1.507 -11.655 1.00 89.31 92 GLN A N 1
ATOM 720 C CA . GLN A 1 92 ? 13.902 1.378 -12.929 1.00 89.31 92 GLN A CA 1
ATOM 721 C C . GLN A 1 92 ? 14.782 0.127 -12.911 1.00 89.31 92 GLN A C 1
ATOM 723 O O . GLN A 1 92 ? 15.756 0.035 -12.167 1.00 89.31 92 GLN A O 1
ATOM 728 N N . SER A 1 93 ? 14.457 -0.832 -13.775 1.00 82.25 93 SER A N 1
ATOM 729 C CA . SER A 1 93 ? 15.263 -2.042 -13.943 1.00 82.25 93 SER A CA 1
ATOM 730 C C . SER A 1 93 ? 16.630 -1.728 -14.562 1.00 82.25 93 SER A C 1
ATOM 732 O O . SER A 1 93 ? 16.731 -0.935 -15.499 1.00 82.25 93 SER A O 1
ATOM 734 N N . GLY A 1 94 ? 17.676 -2.405 -14.083 1.00 76.56 94 GLY A N 1
ATOM 735 C CA . GLY A 1 94 ? 19.017 -2.352 -14.679 1.00 76.56 94 GLY A CA 1
ATOM 736 C C . GLY A 1 94 ? 19.913 -1.205 -14.201 1.00 76.56 94 GLY A C 1
ATOM 737 O O . GLY A 1 94 ? 20.994 -1.027 -14.761 1.00 76.56 94 GLY A O 1
ATOM 738 N N . THR A 1 95 ? 19.509 -0.447 -13.177 1.00 71.62 95 THR A N 1
ATOM 739 C CA . THR A 1 95 ? 20.358 0.549 -12.502 1.00 71.62 95 THR A CA 1
ATOM 740 C C . THR A 1 95 ? 20.780 0.056 -11.116 1.00 71.62 95 THR A C 1
ATOM 742 O O . THR A 1 95 ? 20.022 -0.624 -10.429 1.00 71.62 95 THR A O 1
ATOM 745 N N . ILE A 1 96 ? 22.021 0.358 -10.715 1.00 67.94 96 ILE A N 1
ATOM 746 C CA . ILE A 1 96 ? 22.543 0.083 -9.368 1.00 67.94 96 ILE A CA 1
ATOM 747 C C . ILE A 1 96 ? 23.171 1.385 -8.834 1.00 67.94 96 ILE A C 1
ATOM 749 O O . ILE A 1 96 ? 24.120 1.875 -9.453 1.00 67.94 96 ILE A O 1
ATOM 753 N N . PRO A 1 97 ? 22.685 1.952 -7.710 1.00 74.38 97 PRO A N 1
ATOM 754 C CA . PRO A 1 97 ? 21.507 1.511 -6.956 1.00 74.38 97 PRO A CA 1
ATOM 755 C C . PRO A 1 97 ? 20.221 1.646 -7.784 1.00 74.38 97 PRO A C 1
ATOM 757 O O . PRO A 1 97 ? 20.166 2.453 -8.713 1.00 74.38 97 PRO A O 1
ATOM 760 N N . GLU A 1 98 ? 19.210 0.846 -7.444 1.00 79.88 98 GLU A N 1
ATOM 761 C CA . GLU A 1 98 ? 17.889 0.914 -8.076 1.00 79.88 98 GLU A CA 1
ATOM 762 C C . GLU A 1 98 ? 17.326 2.333 -7.922 1.00 79.88 98 GLU A C 1
ATOM 764 O O . GLU A 1 98 ? 17.274 2.891 -6.824 1.00 79.88 98 GLU A O 1
ATOM 769 N N . GLN A 1 99 ? 16.948 2.940 -9.044 1.00 89.12 99 GLN A N 1
ATOM 770 C CA . GLN A 1 99 ? 16.348 4.274 -9.084 1.00 89.12 99 GLN A CA 1
ATOM 771 C C . GLN A 1 99 ? 14.840 4.155 -9.280 1.00 89.12 99 GLN A C 1
ATOM 773 O O . GLN A 1 99 ? 14.370 3.182 -9.855 1.00 89.12 99 GLN A O 1
ATOM 778 N N . TYR A 1 100 ? 14.068 5.150 -8.851 1.00 93.38 100 TYR A N 1
ATOM 779 C CA . TYR A 1 100 ? 12.642 5.210 -9.179 1.00 93.38 100 TYR A CA 1
ATOM 780 C C . TYR A 1 100 ? 12.439 5.560 -10.656 1.00 93.38 100 TYR A C 1
ATOM 782 O O . TYR A 1 100 ? 13.207 6.336 -11.232 1.00 93.38 100 TYR A O 1
ATOM 790 N N . LEU A 1 101 ? 11.365 5.046 -11.258 1.00 93.88 101 LEU A N 1
ATOM 791 C CA . LEU A 1 101 ? 10.903 5.529 -12.559 1.00 93.88 101 LEU A CA 1
ATOM 792 C C . LEU A 1 101 ? 10.602 7.036 -12.493 1.00 93.88 101 LEU A C 1
ATOM 794 O O . LEU A 1 101 ? 10.212 7.577 -11.455 1.00 93.88 101 LEU A O 1
ATOM 798 N N . ARG A 1 102 ? 10.758 7.739 -13.620 1.00 91.81 102 ARG A N 1
ATOM 799 C CA . ARG A 1 102 ? 10.459 9.176 -13.684 1.00 91.81 102 ARG A CA 1
ATOM 800 C C . ARG A 1 102 ? 8.984 9.424 -13.341 1.00 91.81 102 ARG A C 1
ATOM 802 O O . ARG A 1 102 ? 8.113 8.899 -14.024 1.00 91.81 102 ARG A O 1
ATOM 809 N N . GLY A 1 103 ? 8.728 10.252 -12.327 1.00 91.69 103 GLY A N 1
ATOM 810 C CA . GLY A 1 103 ? 7.387 10.538 -11.807 1.00 91.69 103 GLY A CA 1
ATOM 811 C C . GLY A 1 103 ? 6.974 9.665 -10.616 1.00 91.69 103 GLY A C 1
ATOM 812 O O . GLY A 1 103 ? 5.919 9.904 -10.043 1.00 91.69 103 GLY A O 1
ATOM 813 N N . TYR A 1 104 ? 7.802 8.693 -10.217 1.00 94.88 104 TYR A N 1
ATOM 814 C CA . TYR A 1 104 ? 7.523 7.753 -9.124 1.00 94.88 104 TYR A CA 1
ATOM 815 C C . TYR A 1 104 ? 8.432 7.959 -7.909 1.00 94.88 104 TYR A C 1
ATOM 817 O O . TYR A 1 104 ? 8.396 7.171 -6.968 1.00 94.88 104 TYR A O 1
ATOM 825 N N . GLN A 1 105 ? 9.224 9.036 -7.893 1.00 93.44 105 GLN A N 1
ATOM 826 C CA . GLN A 1 105 ? 10.127 9.366 -6.788 1.00 93.44 105 GLN A CA 1
ATOM 827 C C . GLN A 1 105 ? 9.397 9.542 -5.453 1.00 93.44 105 GLN A C 1
ATOM 829 O O . GLN A 1 105 ? 9.961 9.193 -4.418 1.00 93.44 105 GLN A O 1
ATOM 834 N N . GLY A 1 106 ? 8.138 9.991 -5.483 1.00 93.62 106 GLY A N 1
ATOM 835 C CA . GLY A 1 106 ? 7.329 10.152 -4.276 1.00 93.62 106 GLY A CA 1
ATOM 836 C C . GLY A 1 106 ? 7.134 8.850 -3.497 1.00 93.62 106 GLY A C 1
ATOM 837 O O . GLY A 1 106 ? 6.977 8.877 -2.281 1.00 93.62 106 GLY A O 1
ATOM 838 N N . TYR A 1 107 ? 7.188 7.679 -4.152 1.00 94.81 107 TYR A N 1
ATOM 839 C CA . TYR A 1 107 ? 7.148 6.406 -3.422 1.00 94.81 107 TYR A CA 1
ATOM 840 C C . TYR A 1 107 ? 8.346 6.267 -2.477 1.00 94.81 107 TYR A C 1
ATOM 842 O O . TYR A 1 107 ? 8.216 5.681 -1.410 1.00 94.81 107 TYR A O 1
ATOM 850 N N . GLY A 1 108 ? 9.497 6.838 -2.835 1.00 92.94 108 GLY A N 1
ATOM 851 C CA . GLY A 1 108 ? 10.660 6.891 -1.958 1.00 92.94 108 GLY A CA 1
ATOM 852 C C . GLY A 1 108 ? 10.553 7.923 -0.843 1.00 92.94 108 GLY A C 1
ATOM 853 O O . GLY A 1 108 ? 11.212 7.750 0.175 1.00 92.94 108 GLY A O 1
ATOM 854 N N . GLU A 1 109 ? 9.753 8.974 -1.011 1.00 92.25 109 GLU A N 1
ATOM 855 C CA . GLU A 1 109 ? 9.439 9.937 0.054 1.00 92.25 109 GLU A CA 1
ATOM 856 C C . GLU A 1 109 ? 8.504 9.296 1.081 1.00 92.25 109 GLU A C 1
ATOM 858 O O . GLU A 1 109 ? 8.827 9.287 2.263 1.00 92.25 109 GLU A O 1
ATOM 863 N N . LEU A 1 110 ? 7.451 8.610 0.624 1.00 94.06 110 LEU A N 1
ATOM 864 C CA . LEU A 1 110 ? 6.532 7.860 1.486 1.00 94.06 110 LEU A CA 1
ATOM 865 C C . LEU A 1 110 ? 7.244 6.846 2.402 1.00 94.06 110 LEU A C 1
ATOM 867 O O . LEU A 1 110 ? 6.802 6.618 3.521 1.00 94.06 110 LEU A O 1
ATOM 871 N N . LEU A 1 111 ? 8.319 6.204 1.932 1.00 91.19 111 LEU A N 1
ATOM 872 C CA . LEU A 1 111 ? 9.053 5.202 2.717 1.00 91.19 111 LEU A CA 1
ATOM 873 C C . LEU A 1 111 ? 10.059 5.791 3.725 1.00 91.19 111 LEU A C 1
ATOM 875 O O . LEU A 1 111 ? 10.652 5.018 4.482 1.00 91.19 111 LEU A O 1
ATOM 879 N N . LYS A 1 112 ? 10.313 7.107 3.701 1.00 88.50 112 LYS A N 1
ATOM 880 C CA . LYS A 1 112 ? 11.249 7.779 4.623 1.00 88.50 112 LYS A CA 1
ATOM 881 C C . LYS A 1 112 ? 10.598 8.232 5.930 1.00 88.50 112 LYS A C 1
ATOM 883 O O . LYS A 1 112 ? 11.336 8.401 6.899 1.00 88.50 112 LYS A O 1
ATOM 888 N N . GLU A 1 113 ? 9.280 8.420 5.930 1.00 76.69 113 GLU A N 1
ATOM 889 C CA . GLU A 1 113 ? 8.466 8.773 7.106 1.00 76.69 113 GLU A CA 1
ATOM 890 C C . GLU A 1 113 ? 8.250 7.569 8.042 1.00 76.69 113 GLU A C 1
ATOM 892 O O . GLU A 1 113 ? 8.343 7.752 9.279 1.00 76.69 113 GLU A O 1
#